Protein AF-A0AAU7RIP3-F1 (afdb_monomer)

Solvent-accessible surface area (backbone atoms only — not comparable to full-atom values): 4641 Å² total; per-residue (Å²): 122,55,56,75,77,44,78,41,92,90,36,34,43,28,30,38,38,58,53,95,76,60,59,19,41,37,37,44,36,46,44,82,52,100,90,51,73,48,76,50,78,48,77,46,66,63,49,64,92,40,72,66,27,44,50,46,52,55,52,46,66,65,46,48,62,66,54,60,67,47,46,62,70,54,55,77,68,71,122

Sequence (79 aa):
MGEVTAVEPGKLITFIFAEGMLDTAITWELETTANGTVLHFEHAGFKLDTPLGRQALEGMGNGWPGLLARIDQVLVKVN

Secondary structure (DSSP, 8-state):
---EEEEETTTEEEEEESTTTT-EEEEEEEEEETTEEEEEEEEE---TTSHHHHHHHHHHHHHHHHHHTTHHHHHTT--

pLDDT: mean 93.58, std 9.51, range [44.28, 98.62]

Nearest PDB structures (foldseek):
  1y8c-assembly1_A  TM=5.721E-01  e=1.309E+00  Clostridium acetobutylicum ATCC 824
  4bhm-assembly1_F  TM=3.556E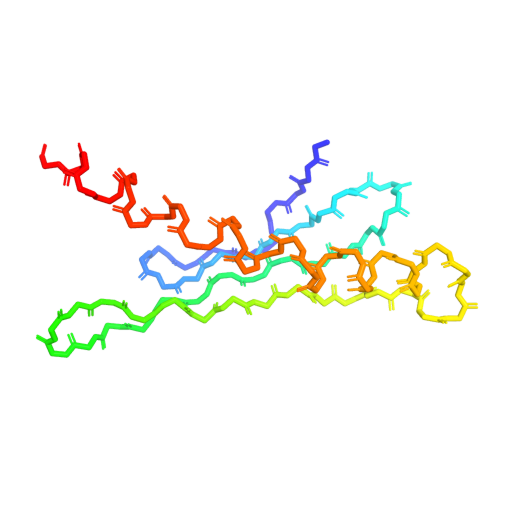-01  e=1.570E+00  Pyricularia oryzae
  5zg9-assembly1_A  TM=3.547E-01  e=1.668E+00  Pyricularia oryzae P131
  5t43-assembly1_A  TM=4.612E-01  e=4.132E+00  Homo sapiens
  7xre-assembly1_E  TM=3.702E-01  e=5.591E+00  human intestinal bacterium PUE

Structure (mmCIF, N/CA/C/O backbone):
data_AF-A0AAU7RIP3-F1
#
_entry.id   AF-A0AAU7RIP3-F1
#
loop_
_atom_site.group_PDB
_atom_site.id
_atom_site.type_symbol
_atom_site.label_atom_id
_atom_site.label_alt_id
_atom_site.label_comp_id
_atom_site.label_asym_id
_atom_site.label_entity_id
_atom_site.label_seq_id
_atom_site.pdbx_PDB_ins_code
_atom_site.Cartn_x
_atom_site.Cartn_y
_atom_site.Cartn_z
_atom_site.occupancy
_atom_site.B_iso_or_equiv
_atom_site.auth_seq_id
_atom_site.auth_comp_id
_atom_site.auth_asym_id
_atom_site.auth_atom_id
_atom_site.pdbx_PDB_model_num
ATOM 1 N N . MET A 1 1 ? 14.368 6.992 -0.181 1.00 58.97 1 MET A N 1
ATOM 2 C CA . MET A 1 1 ? 13.176 7.476 0.555 1.00 58.97 1 MET A CA 1
ATOM 3 C C . MET A 1 1 ? 12.023 7.461 -0.432 1.00 58.97 1 MET A C 1
ATOM 5 O O . MET A 1 1 ? 12.311 7.292 -1.604 1.00 58.97 1 MET A O 1
ATOM 9 N N . GLY A 1 2 ? 10.776 7.507 0.019 1.00 83.94 2 GLY A N 1
ATOM 10 C CA . GLY A 1 2 ? 9.619 7.507 -0.874 1.00 83.94 2 GLY A CA 1
ATOM 11 C C . GLY A 1 2 ? 8.660 8.624 -0.494 1.00 83.94 2 GLY A C 1
ATOM 12 O O . GLY A 1 2 ? 8.612 9.017 0.674 1.00 83.94 2 GLY A O 1
ATOM 13 N N . GLU A 1 3 ? 7.944 9.151 -1.479 1.00 95.38 3 GLU A N 1
ATOM 14 C CA . GLU A 1 3 ? 6.959 10.218 -1.309 1.00 95.38 3 GLU A CA 1
ATOM 15 C C . GLU A 1 3 ? 5.600 9.671 -0.846 1.00 95.38 3 GLU A C 1
ATOM 17 O O . GLU A 1 3 ? 5.135 8.642 -1.334 1.00 95.38 3 GLU A O 1
ATOM 22 N N . VAL A 1 4 ? 4.938 10.374 0.078 1.00 97.50 4 VAL A N 1
ATOM 23 C CA . VAL A 1 4 ? 3.541 10.101 0.447 1.00 97.50 4 VAL A CA 1
ATOM 24 C C . VAL A 1 4 ? 2.624 10.784 -0.560 1.00 97.50 4 VAL A C 1
ATOM 26 O O . VAL A 1 4 ? 2.684 12.000 -0.715 1.00 97.50 4 VAL A O 1
ATOM 29 N N . THR A 1 5 ? 1.752 10.018 -1.209 1.00 97.88 5 THR A N 1
ATOM 30 C CA . THR A 1 5 ? 0.897 10.508 -2.301 1.00 97.88 5 THR A CA 1
ATOM 31 C C . THR A 1 5 ? -0.567 10.666 -1.899 1.00 97.88 5 THR A C 1
ATOM 33 O O . THR A 1 5 ? -1.284 11.450 -2.517 1.00 97.88 5 THR A O 1
ATOM 36 N N . ALA A 1 6 ? -1.018 9.969 -0.852 1.00 98.19 6 ALA A N 1
ATOM 37 C CA . ALA A 1 6 ? -2.353 10.137 -0.286 1.00 98.19 6 ALA A CA 1
ATOM 38 C C . ALA A 1 6 ? -2.350 9.870 1.221 1.00 98.19 6 ALA A C 1
ATOM 40 O O . ALA A 1 6 ? -1.678 8.953 1.694 1.00 98.19 6 ALA A O 1
ATOM 41 N N . VAL A 1 7 ? -3.124 10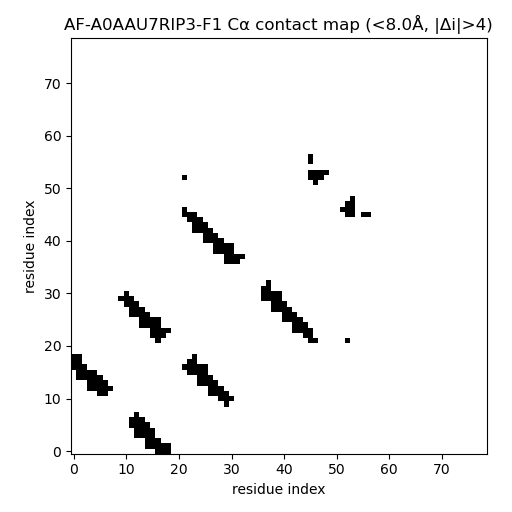.661 1.969 1.00 98.38 7 VAL A N 1
ATOM 42 C CA . VAL A 1 7 ? -3.385 10.438 3.396 1.00 98.38 7 VAL A CA 1
ATOM 43 C C . VAL A 1 7 ? -4.823 10.811 3.715 1.00 98.38 7 VAL A C 1
ATOM 45 O O . VAL A 1 7 ? -5.236 11.953 3.522 1.00 98.38 7 VAL A O 1
ATOM 48 N N . GLU A 1 8 ? -5.537 9.870 4.314 1.00 98.25 8 GLU A N 1
ATOM 49 C CA . GLU A 1 8 ? -6.761 10.122 5.059 1.00 98.25 8 GLU A CA 1
ATOM 50 C C . GLU A 1 8 ? -6.537 9.676 6.507 1.00 98.25 8 GLU A C 1
ATOM 52 O O . GLU A 1 8 ? -6.389 8.475 6.764 1.00 98.25 8 GLU A O 1
ATOM 57 N N . PRO A 1 9 ? -6.481 10.607 7.478 1.00 96.75 9 PRO A N 1
ATOM 58 C CA . PRO A 1 9 ? -6.179 10.266 8.862 1.00 96.75 9 PRO A CA 1
ATOM 59 C C . PRO A 1 9 ? -7.088 9.161 9.411 1.00 96.75 9 PRO A C 1
ATOM 61 O O . PRO A 1 9 ? -8.313 9.268 9.378 1.00 96.75 9 PRO A O 1
ATOM 64 N N . GLY A 1 10 ? -6.468 8.095 9.921 1.00 94.06 10 GLY A N 1
ATOM 65 C CA . GLY A 1 10 ? -7.168 6.940 10.487 1.00 94.06 10 GLY A CA 1
ATOM 66 C C . GLY A 1 10 ? -7.841 6.016 9.467 1.00 94.06 10 GLY A C 1
ATOM 67 O O . GLY A 1 10 ? -8.521 5.086 9.889 1.00 94.06 10 GLY A O 1
ATOM 68 N N . LYS A 1 11 ? -7.664 6.249 8.160 1.00 97.62 11 LYS A N 1
ATOM 69 C CA . LYS A 1 11 ? -8.318 5.469 7.101 1.00 97.62 11 LYS A CA 1
ATOM 70 C C . LYS A 1 11 ? -7.369 4.978 6.028 1.00 97.62 11 LYS A C 1
ATOM 72 O O . LYS A 1 11 ? -7.454 3.820 5.659 1.00 97.62 11 LYS A O 1
ATOM 77 N N . LEU A 1 12 ? -6.493 5.832 5.510 1.00 98.38 12 LEU A N 1
ATOM 78 C CA . LEU A 1 12 ? -5.694 5.480 4.345 1.00 98.38 12 LEU A CA 1
ATOM 79 C C . LEU A 1 12 ? -4.349 6.193 4.346 1.00 98.38 12 LEU A C 1
ATOM 81 O O . LEU A 1 12 ? -4.248 7.371 4.690 1.00 98.38 12 LEU A O 1
ATOM 85 N N . ILE A 1 13 ? -3.320 5.483 3.905 1.00 98.62 13 ILE A N 1
ATOM 86 C CA . ILE A 1 13 ? -2.067 6.083 3.462 1.00 98.62 13 ILE A CA 1
ATOM 87 C C . ILE A 1 13 ? -1.567 5.363 2.213 1.00 98.62 13 ILE A C 1
ATOM 89 O O . ILE A 1 13 ? -1.516 4.134 2.179 1.00 98.62 13 ILE A O 1
ATOM 93 N N . THR A 1 14 ? -1.153 6.138 1.213 1.00 98.62 14 THR A N 1
ATOM 94 C CA . THR A 1 14 ? -0.446 5.638 0.031 1.00 98.62 14 THR A CA 1
ATOM 95 C C . THR A 1 14 ? 0.889 6.348 -0.103 1.00 98.62 14 THR A C 1
ATOM 97 O O . THR A 1 14 ? 0.982 7.564 0.086 1.00 98.62 14 THR A O 1
ATOM 100 N N . PHE A 1 15 ? 1.935 5.594 -0.427 1.00 98.12 15 PHE A N 1
ATOM 101 C CA . PHE A 1 15 ? 3.270 6.140 -0.645 1.00 98.12 15 PHE A CA 1
ATOM 102 C C . PHE A 1 15 ? 4.057 5.349 -1.691 1.00 98.12 15 PHE A C 1
ATOM 104 O O . PHE A 1 15 ? 3.834 4.153 -1.897 1.00 98.12 15 PHE A O 1
ATOM 111 N N . ILE A 1 16 ? 4.998 6.033 -2.341 1.00 98.06 16 ILE A N 1
ATOM 112 C CA . ILE A 1 16 ? 5.935 5.439 -3.290 1.00 98.06 16 ILE A CA 1
ATOM 113 C C . ILE A 1 16 ? 6.959 4.601 -2.531 1.00 98.06 16 ILE A C 1
ATOM 115 O O . ILE A 1 16 ? 7.543 5.028 -1.534 1.00 98.06 16 ILE A O 1
ATOM 119 N N . PHE A 1 17 ? 7.203 3.394 -3.019 1.00 96.31 17 PHE A N 1
ATOM 120 C CA . PHE A 1 17 ? 8.148 2.449 -2.461 1.00 96.31 17 PHE A CA 1
ATOM 121 C C . PHE A 1 17 ? 9.325 2.237 -3.413 1.00 96.31 17 PHE A C 1
ATOM 123 O O . PHE A 1 17 ? 9.157 2.074 -4.621 1.00 96.31 17 PHE A O 1
ATOM 130 N N . ALA A 1 18 ? 10.53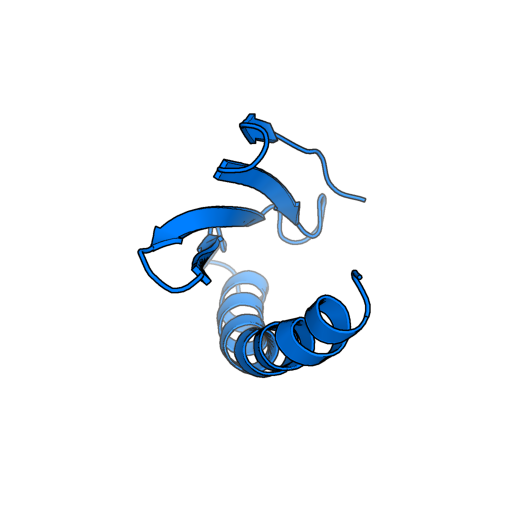4 2.216 -2.838 1.00 94.94 18 ALA A N 1
ATOM 131 C CA . ALA A 1 18 ? 11.789 2.058 -3.574 1.00 94.94 18 ALA A CA 1
ATOM 132 C C . ALA A 1 18 ? 11.884 3.001 -4.792 1.00 9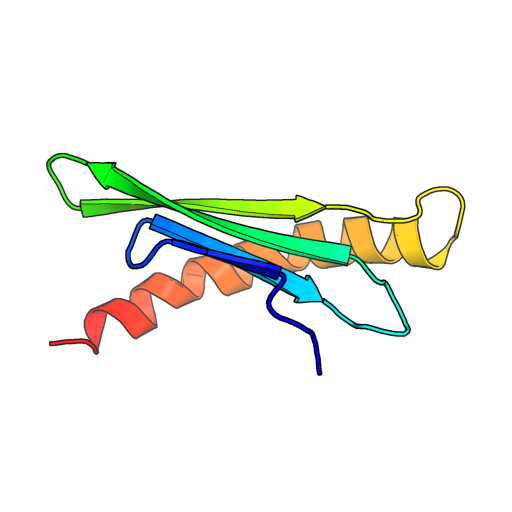4.94 18 ALA A C 1
ATOM 134 O O . ALA A 1 18 ? 12.165 2.566 -5.911 1.00 94.94 18 ALA A O 1
ATOM 135 N N . GLU A 1 19 ? 11.629 4.289 -4.550 1.00 94.06 19 GLU A N 1
ATOM 136 C CA . GLU A 1 19 ? 11.727 5.357 -5.547 1.00 94.06 19 GLU A CA 1
ATOM 137 C C . GLU A 1 19 ? 13.100 5.355 -6.239 1.00 94.06 19 GLU A C 1
ATOM 139 O O . GLU A 1 19 ? 14.144 5.199 -5.594 1.00 94.06 19 GLU A O 1
ATOM 144 N N . GLY A 1 20 ? 13.086 5.482 -7.564 1.00 92.81 20 GLY A N 1
ATOM 145 C CA . GLY A 1 20 ? 14.243 5.387 -8.448 1.00 92.81 20 GLY A CA 1
ATOM 146 C C . GLY A 1 20 ? 14.680 3.955 -8.778 1.00 92.81 20 GLY A C 1
ATOM 147 O O . GLY A 1 20 ? 15.598 3.781 -9.577 1.00 92.81 20 GLY A O 1
ATOM 148 N N . MET A 1 21 ? 14.051 2.933 -8.183 1.00 93.44 21 MET A N 1
ATOM 149 C CA . MET A 1 21 ? 14.394 1.520 -8.392 1.00 93.44 21 MET A CA 1
ATOM 150 C C . MET A 1 21 ? 13.199 0.685 -8.856 1.00 93.44 21 MET A C 1
ATOM 152 O O . MET A 1 21 ? 13.268 0.053 -9.910 1.00 93.44 21 MET A O 1
ATOM 156 N N . LEU A 1 22 ? 12.119 0.647 -8.069 1.00 95.25 22 LEU A N 1
ATOM 157 C CA . LEU A 1 22 ? 10.885 -0.064 -8.427 1.00 95.25 22 LEU A CA 1
ATOM 158 C C . LEU A 1 22 ? 9.763 0.897 -8.815 1.00 95.25 22 LEU A C 1
ATOM 160 O O . LEU A 1 22 ? 9.001 0.573 -9.724 1.00 95.25 22 LEU A O 1
ATOM 164 N N . ASP A 1 23 ? 9.693 2.059 -8.160 1.00 95.56 23 ASP A N 1
ATOM 165 C CA . ASP A 1 23 ? 8.635 3.063 -8.349 1.00 95.56 23 ASP A CA 1
ATOM 166 C C . ASP A 1 23 ? 7.225 2.470 -8.202 1.00 95.56 23 ASP A C 1
ATOM 168 O O . ASP A 1 23 ? 6.311 2.774 -8.969 1.00 95.56 23 ASP A O 1
ATOM 172 N N . THR A 1 24 ? 7.060 1.571 -7.233 1.00 97.38 24 THR A N 1
ATOM 173 C CA . THR A 1 24 ? 5.775 0.955 -6.897 1.00 97.38 24 THR A CA 1
ATOM 174 C C . THR A 1 24 ? 5.041 1.778 -5.846 1.00 97.38 24 THR A C 1
ATOM 176 O O . THR A 1 24 ? 5.639 2.604 -5.160 1.00 97.38 24 THR A O 1
ATOM 179 N N . ALA A 1 25 ? 3.742 1.548 -5.689 1.00 98.12 25 ALA A N 1
ATOM 180 C CA . ALA A 1 25 ? 2.957 2.147 -4.617 1.00 98.12 25 ALA A CA 1
ATOM 181 C C . ALA A 1 25 ? 2.609 1.094 -3.565 1.00 98.12 25 ALA A C 1
ATOM 183 O O . ALA A 1 25 ? 2.287 -0.049 -3.899 1.00 98.12 25 ALA A O 1
ATOM 184 N N . ILE A 1 26 ? 2.646 1.500 -2.299 1.00 98.19 26 ILE A N 1
ATOM 185 C CA . ILE A 1 26 ? 2.053 0.758 -1.190 1.00 98.19 26 ILE A CA 1
ATOM 186 C C . ILE A 1 26 ? 0.869 1.560 -0.667 1.00 98.19 26 ILE A C 1
ATOM 188 O O . ILE A 1 26 ? 1.026 2.742 -0.361 1.00 98.19 26 ILE A O 1
ATOM 192 N N . THR A 1 27 ? -0.279 0.902 -0.523 1.00 98.62 27 THR A N 1
ATOM 193 C CA . THR A 1 27 ? -1.490 1.458 0.086 1.00 98.62 27 THR A CA 1
ATOM 194 C C . THR A 1 27 ? -1.865 0.637 1.308 1.00 98.62 27 THR A C 1
ATOM 196 O O . THR A 1 27 ? -1.913 -0.594 1.261 1.00 98.62 27 THR A O 1
ATOM 199 N N . TRP A 1 28 ? -2.093 1.325 2.422 1.00 98.19 28 TRP A N 1
ATOM 200 C CA . TRP A 1 28 ? -2.673 0.759 3.633 1.00 98.19 28 TRP A CA 1
ATOM 201 C C . TRP A 1 28 ? -4.032 1.407 3.822 1.00 98.19 28 TRP A C 1
ATOM 203 O O . TRP A 1 28 ? -4.102 2.620 4.016 1.00 98.19 28 TRP A O 1
ATOM 213 N N . GLU A 1 29 ? -5.085 0.605 3.788 1.00 98.56 29 GLU A N 1
ATOM 214 C CA . GLU A 1 29 ? -6.446 1.041 4.075 1.00 98.56 29 GLU A CA 1
ATOM 215 C C . GLU A 1 29 ? -6.943 0.356 5.351 1.00 98.56 29 GLU A C 1
ATOM 217 O O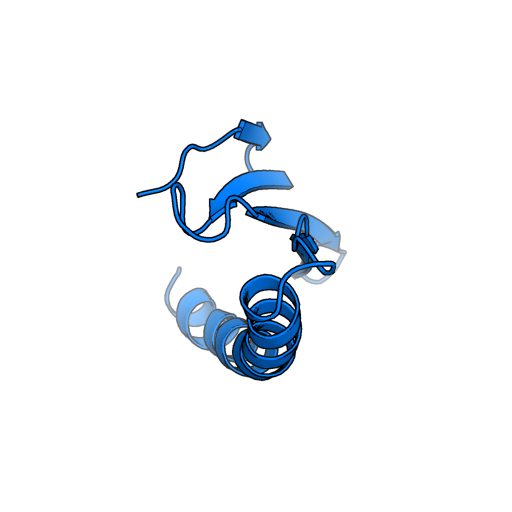 . GLU A 1 29 ? -6.774 -0.847 5.548 1.00 98.56 29 GLU A O 1
ATOM 222 N N . LEU A 1 30 ? -7.514 1.145 6.252 1.00 98.12 30 LEU A N 1
ATOM 223 C CA . LEU A 1 30 ? -7.994 0.723 7.555 1.00 98.12 30 LEU A CA 1
ATOM 224 C C . LEU A 1 30 ? -9.515 0.749 7.561 1.00 98.12 30 LEU A C 1
ATOM 226 O O . LEU A 1 30 ? -10.144 1.805 7.485 1.00 98.12 30 LEU A O 1
ATOM 230 N N . GLU A 1 31 ? -10.102 -0.425 7.735 1.00 97.50 31 GLU A N 1
ATOM 231 C CA . GLU A 1 31 ? -11.532 -0.591 7.924 1.00 97.50 31 GLU A CA 1
ATOM 232 C C . GLU A 1 31 ? -11.818 -0.818 9.409 1.00 97.50 31 GLU A C 1
ATOM 234 O O . GLU A 1 31 ? -11.324 -1.765 10.027 1.00 97.50 31 GLU A O 1
ATOM 239 N N . THR A 1 32 ? -12.628 0.059 10.006 1.00 96.25 32 THR A N 1
ATOM 240 C CA . THR A 1 32 ? -13.104 -0.150 11.377 1.00 96.25 32 THR A CA 1
ATOM 241 C C . THR A 1 32 ? -14.174 -1.234 11.384 1.00 96.25 32 THR A C 1
ATOM 243 O O . THR A 1 32 ? -15.154 -1.163 10.648 1.00 96.25 32 THR A O 1
ATOM 246 N N . THR A 1 33 ? -14.022 -2.202 12.276 1.00 95.69 33 THR A N 1
ATOM 247 C CA . THR A 1 33 ? -14.983 -3.281 12.516 1.00 95.69 33 THR A CA 1
ATOM 248 C C . THR A 1 33 ? -15.497 -3.213 13.953 1.00 95.69 33 THR A C 1
ATOM 250 O O . THR A 1 33 ? -14.947 -2.495 14.788 1.00 95.69 33 THR A O 1
ATOM 253 N N . ALA A 1 34 ? -16.533 -3.990 14.283 1.00 95.25 34 ALA A N 1
ATOM 254 C CA . ALA A 1 34 ? -17.090 -4.018 15.639 1.00 95.25 34 ALA A CA 1
ATOM 255 C C . ALA A 1 34 ? -16.060 -4.394 16.727 1.00 95.25 34 ALA A C 1
ATOM 257 O O . 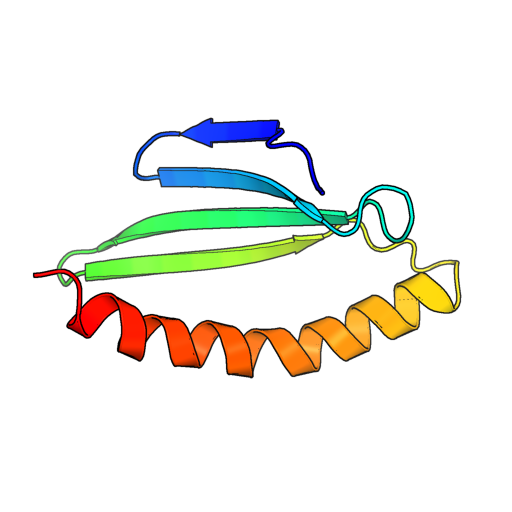ALA A 1 34 ? -16.200 -3.960 17.867 1.00 95.25 34 ALA A O 1
ATOM 258 N N . ASN A 1 35 ? -15.031 -5.175 16.376 1.00 92.00 35 ASN A N 1
ATOM 259 C CA . ASN A 1 35 ? -14.071 -5.749 17.325 1.00 92.00 35 ASN A CA 1
ATOM 260 C C . ASN A 1 35 ? -12.616 -5.318 17.065 1.00 92.00 35 ASN A C 1
ATOM 262 O O . ASN A 1 35 ? -11.697 -5.949 17.584 1.00 92.00 35 ASN A O 1
ATOM 266 N N . GLY A 1 36 ? -12.381 -4.282 16.256 1.00 92.31 36 GLY A N 1
ATOM 267 C CA . GLY A 1 36 ? -11.030 -3.813 15.941 1.00 92.31 36 GLY A CA 1
ATOM 268 C C . GLY A 1 36 ? -10.920 -3.237 14.538 1.00 92.31 36 GLY A C 1
ATOM 269 O O . GLY A 1 36 ? -11.891 -2.712 13.998 1.00 92.31 36 GLY A O 1
ATOM 270 N N . THR A 1 37 ? -9.750 -3.379 13.928 1.00 94.44 37 THR A N 1
ATOM 271 C CA . THR A 1 37 ? -9.445 -2.815 12.608 1.00 94.44 37 THR A CA 1
ATOM 272 C C . THR A 1 37 ? -8.978 -3.916 11.669 1.00 94.44 37 THR A C 1
ATOM 274 O O . THR A 1 37 ? -8.123 -4.718 12.040 1.00 94.44 37 THR A O 1
ATOM 277 N N . VAL A 1 38 ? -9.506 -3.935 10.448 1.00 95.75 38 VAL A N 1
ATOM 278 C CA . VAL A 1 38 ? -8.945 -4.715 9.342 1.00 95.75 38 VAL A CA 1
ATOM 279 C C . VAL A 1 38 ? -8.014 -3.801 8.553 1.00 95.75 38 VAL A C 1
ATOM 281 O O . VAL A 1 38 ? -8.413 -2.715 8.141 1.00 95.75 38 VAL A O 1
ATOM 284 N N . LEU A 1 39 ? -6.767 -4.232 8.368 1.00 96.31 39 LEU A N 1
ATOM 285 C CA . LEU A 1 39 ? -5.819 -3.591 7.460 1.00 96.31 39 LEU A CA 1
ATOM 286 C C . LEU A 1 39 ? -5.889 -4.292 6.102 1.00 96.31 39 LEU A C 1
ATOM 288 O O . LEU A 1 39 ? -5.478 -5.447 5.976 1.00 96.31 39 LEU A O 1
ATOM 292 N N . HIS A 1 40 ? -6.352 -3.572 5.087 1.00 97.62 40 HIS A N 1
ATOM 293 C CA . HIS A 1 40 ? -6.209 -3.952 3.688 1.00 97.62 40 HIS A CA 1
ATOM 294 C C . HIS A 1 40 ? -4.867 -3.415 3.184 1.00 97.62 40 HIS A C 1
ATOM 296 O O . HIS A 1 40 ? -4.635 -2.206 3.142 1.00 97.62 40 HIS A O 1
ATOM 302 N N . PHE A 1 41 ? -3.950 -4.326 2.858 1.00 97.88 41 PHE A N 1
ATOM 303 C CA . PHE A 1 41 ? -2.619 -3.997 2.352 1.00 97.88 41 PHE A CA 1
ATOM 304 C C . PHE A 1 41 ? -2.541 -4.278 0.852 1.00 97.88 41 PHE A C 1
ATOM 306 O O . PHE A 1 41 ? -2.774 -5.409 0.420 1.00 97.88 41 PHE A O 1
ATOM 313 N N . GLU A 1 42 ? -2.125 -3.281 0.077 1.00 98.19 42 GLU A N 1
ATOM 314 C CA . GLU A 1 42 ? -1.811 -3.430 -1.341 1.00 98.19 42 GLU A CA 1
ATOM 315 C C . GLU A 1 42 ? -0.391 -2.934 -1.632 1.00 98.19 42 GLU A C 1
ATOM 317 O O . GLU A 1 42 ? 0.039 -1.888 -1.148 1.00 98.19 42 GLU A O 1
ATOM 322 N N . HIS A 1 43 ? 0.332 -3.678 -2.469 1.00 98.12 43 HIS A N 1
ATOM 323 C CA . HIS A 1 43 ? 1.572 -3.230 -3.094 1.00 98.12 43 HIS A CA 1
ATOM 324 C C . HIS A 1 43 ? 1.439 -3.461 -4.598 1.00 98.12 43 HIS A C 1
ATOM 326 O O . HIS A 1 43 ? 1.378 -4.604 -5.050 1.00 98.12 43 HIS A O 1
ATOM 332 N N . ALA A 1 44 ? 1.377 -2.380 -5.370 1.00 98.00 44 ALA A N 1
ATOM 333 C CA . ALA A 1 44 ? 1.047 -2.412 -6.790 1.00 98.00 44 ALA A CA 1
ATOM 334 C C . ALA A 1 44 ? 2.016 -1.569 -7.63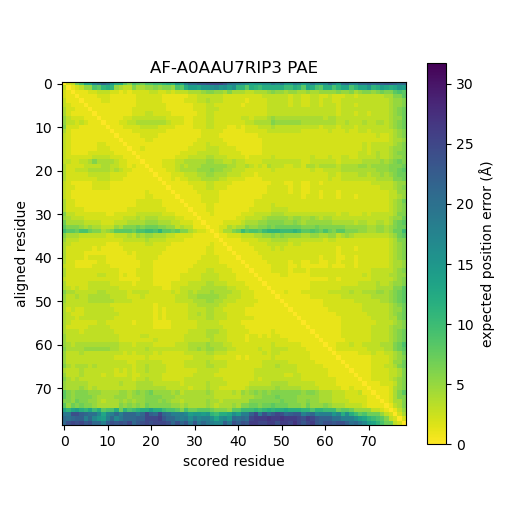4 1.00 98.00 44 ALA A C 1
ATOM 336 O O . ALA A 1 44 ? 2.847 -0.823 -7.119 1.00 98.00 44 ALA A O 1
ATOM 337 N N . GLY A 1 45 ? 1.909 -1.697 -8.960 1.00 97.62 45 GLY A N 1
ATOM 338 C CA . GLY A 1 45 ? 2.712 -0.926 -9.920 1.00 97.62 45 GLY A CA 1
ATOM 339 C C . GLY A 1 45 ? 3.985 -1.618 -10.417 1.00 97.62 45 GLY A C 1
ATOM 340 O O . GLY A 1 45 ? 4.807 -0.985 -11.074 1.00 97.62 45 GLY A O 1
ATOM 341 N N . PHE A 1 46 ? 4.176 -2.911 -10.130 1.00 98.06 46 PHE A N 1
ATOM 342 C CA . PHE A 1 46 ? 5.347 -3.653 -10.606 1.00 98.06 46 PHE A CA 1
ATOM 343 C C . PHE A 1 46 ? 5.418 -3.677 -12.144 1.00 98.06 46 PHE A C 1
ATOM 345 O O . PHE A 1 46 ? 4.463 -4.058 -12.821 1.00 98.06 46 PHE A O 1
ATOM 352 N N . LYS A 1 47 ? 6.586 -3.342 -12.703 1.00 97.38 47 LYS A N 1
ATOM 353 C CA . LYS A 1 47 ? 6.870 -3.385 -14.150 1.00 97.38 47 LYS A CA 1
ATOM 354 C C . LYS A 1 47 ? 7.183 -4.818 -14.597 1.00 97.38 47 LYS A C 1
ATOM 356 O O . LYS A 1 47 ? 8.346 -5.227 -14.651 1.00 97.38 47 LYS A O 1
ATOM 361 N N . LEU A 1 48 ? 6.138 -5.614 -14.832 1.00 97.50 48 LEU A N 1
ATOM 362 C CA . LEU A 1 48 ? 6.242 -7.068 -15.062 1.00 97.50 48 LEU A CA 1
ATOM 363 C C . LEU A 1 48 ? 6.854 -7.466 -16.413 1.00 97.50 48 LEU A C 1
ATOM 365 O O . LEU A 1 48 ? 7.193 -8.632 -16.617 1.00 97.50 48 LEU A O 1
ATOM 369 N N . ASP A 1 49 ? 7.036 -6.520 -17.324 1.00 97.69 49 ASP A N 1
ATOM 370 C CA . ASP A 1 49 ? 7.825 -6.688 -18.544 1.00 97.69 49 ASP A CA 1
ATOM 371 C C . ASP A 1 49 ? 9.334 -6.795 -18.247 1.00 97.69 49 ASP A C 1
ATOM 373 O O . ASP A 1 49 ? 10.068 -7.466 -18.977 1.00 97.69 49 ASP A O 1
ATOM 377 N N . THR A 1 50 ? 9.796 -6.274 -17.108 1.00 97.25 50 THR A N 1
ATOM 378 C CA . THR A 1 50 ? 11.197 -6.366 -16.674 1.00 97.25 50 THR A CA 1
ATOM 379 C C . THR A 1 50 ? 11.476 -7.59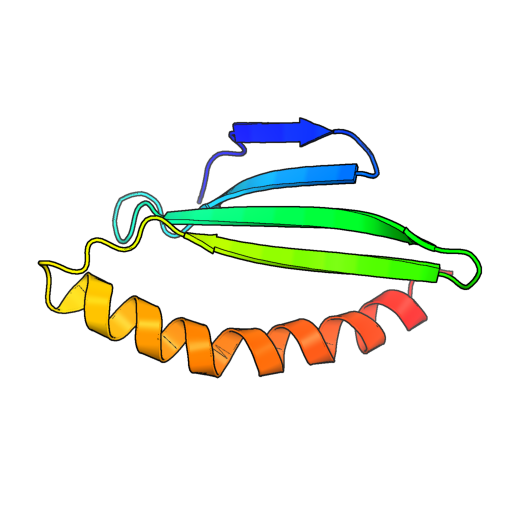5 -15.790 1.00 97.25 50 THR A C 1
ATOM 381 O O . THR A 1 50 ? 10.622 -8.003 -14.996 1.00 97.25 50 THR A O 1
ATOM 384 N N . PRO A 1 51 ? 12.687 -8.191 -15.854 1.00 97.81 51 PRO A N 1
ATOM 385 C CA . PRO A 1 51 ? 13.092 -9.236 -14.910 1.00 97.81 51 PRO A CA 1
ATOM 386 C C . PRO A 1 51 ? 13.033 -8.775 -13.448 1.00 97.81 51 PRO A C 1
ATOM 388 O O . PRO A 1 51 ? 12.550 -9.517 -12.595 1.00 97.81 51 PRO A O 1
ATOM 391 N N . LEU A 1 52 ? 13.461 -7.535 -13.181 1.00 97.12 52 LEU A N 1
ATOM 392 C CA . LEU A 1 52 ? 13.446 -6.941 -11.845 1.00 97.12 52 LEU A CA 1
ATOM 393 C C . LEU A 1 52 ? 12.023 -6.852 -11.283 1.00 97.12 52 LEU A C 1
ATOM 395 O O . LEU A 1 52 ? 11.799 -7.263 -10.152 1.00 97.12 52 LEU A O 1
ATOM 399 N N . GLY A 1 53 ? 11.056 -6.364 -12.065 1.00 97.75 53 GLY A N 1
ATOM 400 C CA . GLY A 1 53 ? 9.671 -6.232 -11.612 1.00 97.75 53 GLY A CA 1
ATOM 401 C C . GLY A 1 53 ? 9.013 -7.575 -11.297 1.00 97.75 53 GLY A C 1
ATOM 402 O O . GLY A 1 53 ? 8.322 -7.688 -10.287 1.00 97.75 53 GLY A O 1
ATOM 403 N N . ARG A 1 54 ? 9.277 -8.618 -12.100 1.00 98.00 54 ARG A N 1
ATOM 404 C CA . ARG A 1 54 ? 8.782 -9.980 -11.818 1.00 98.00 54 ARG A CA 1
ATOM 405 C C . ARG A 1 54 ? 9.391 -10.559 -10.544 1.00 98.00 54 ARG A C 1
ATOM 407 O O . ARG A 1 54 ? 8.659 -11.061 -9.697 1.00 98.00 54 ARG A O 1
ATOM 414 N N . GLN A 1 55 ? 10.710 -10.441 -10.389 1.00 98.12 55 GLN A N 1
ATOM 415 C CA . GLN A 1 55 ? 11.404 -10.903 -9.186 1.00 98.12 55 GLN A CA 1
ATOM 416 C C . GLN A 1 55 ? 10.941 -10.137 -7.941 1.00 98.12 55 GLN A C 1
ATOM 418 O O . GLN A 1 55 ? 10.775 -10.727 -6.876 1.00 98.12 55 GLN A O 1
ATOM 423 N N . ALA A 1 56 ? 10.716 -8.828 -8.067 1.00 97.69 56 ALA A N 1
ATOM 424 C CA . ALA A 1 56 ? 10.224 -7.999 -6.980 1.00 97.69 56 ALA A CA 1
ATOM 425 C C . ALA A 1 56 ? 8.810 -8.415 -6.558 1.00 97.69 56 ALA A C 1
ATOM 427 O O . ALA A 1 56 ? 8.586 -8.577 -5.364 1.00 97.69 56 ALA A O 1
ATOM 428 N N . LEU A 1 57 ? 7.891 -8.660 -7.501 1.00 97.75 57 LEU A N 1
ATOM 429 C CA . LEU A 1 57 ? 6.544 -9.144 -7.182 1.00 97.75 57 LEU A CA 1
ATOM 430 C C . LEU A 1 57 ? 6.595 -10.457 -6.384 1.00 97.75 57 LEU A C 1
ATOM 432 O O . LEU A 1 57 ? 5.962 -10.565 -5.336 1.00 97.75 57 LEU A O 1
ATOM 436 N N . GLU A 1 58 ? 7.384 -11.431 -6.843 1.00 97.62 58 GLU A N 1
ATOM 437 C CA . GLU A 1 58 ? 7.539 -12.721 -6.160 1.00 97.62 58 GLU A CA 1
ATOM 438 C C . GLU A 1 58 ? 8.177 -12.564 -4.770 1.00 97.62 58 GLU A C 1
ATOM 440 O O . GLU A 1 58 ? 7.662 -13.066 -3.769 1.00 97.62 58 GLU A O 1
ATOM 445 N N . GLY A 1 59 ? 9.285 -11.824 -4.682 1.00 97.31 59 GLY A N 1
ATOM 446 C CA . GLY A 1 59 ? 9.995 -11.597 -3.426 1.00 97.31 59 GLY A CA 1
ATOM 447 C C . GLY A 1 59 ? 9.142 -10.855 -2.395 1.00 97.31 59 GLY A C 1
ATOM 448 O O . GLY A 1 59 ? 9.105 -11.241 -1.227 1.00 97.31 59 GLY A O 1
ATOM 449 N N . MET A 1 60 ? 8.417 -9.822 -2.828 1.00 96.19 60 MET A N 1
ATOM 450 C CA . MET A 1 60 ? 7.495 -9.071 -1.979 1.00 96.19 60 MET A CA 1
ATOM 451 C C . MET A 1 60 ? 6.309 -9.934 -1.540 1.00 96.19 60 MET A C 1
ATOM 453 O O . MET A 1 60 ? 5.968 -9.920 -0.359 1.00 96.19 60 MET A O 1
ATOM 457 N N . GLY A 1 61 ? 5.727 -10.731 -2.441 1.00 94.00 61 GLY A N 1
ATOM 458 C CA . GLY A 1 61 ? 4.646 -11.666 -2.112 1.00 94.00 61 GLY A CA 1
ATOM 459 C C . GLY A 1 61 ? 5.029 -12.662 -1.012 1.00 94.00 61 GLY A C 1
ATOM 460 O O . GLY A 1 61 ? 4.216 -12.958 -0.141 1.00 94.00 61 GLY A O 1
ATOM 461 N N . ASN A 1 62 ? 6.288 -13.105 -0.987 1.00 95.25 62 ASN A N 1
ATOM 462 C CA . ASN A 1 62 ? 6.815 -13.967 0.075 1.00 95.25 62 ASN A CA 1
ATOM 463 C C . ASN A 1 62 ? 7.177 -13.199 1.361 1.00 95.25 62 ASN A C 1
ATOM 465 O O . ASN A 1 62 ? 7.069 -13.739 2.462 1.00 95.25 62 ASN A O 1
ATOM 469 N N . GLY A 1 63 ? 7.628 -11.948 1.241 1.00 95.75 63 GLY A N 1
ATOM 470 C CA . GLY A 1 63 ? 8.102 -11.141 2.368 1.00 95.75 63 GLY A CA 1
ATOM 471 C C . GLY A 1 63 ? 6.991 -10.473 3.183 1.00 95.75 63 GLY A C 1
ATOM 472 O O . GLY A 1 63 ? 7.044 -10.485 4.417 1.00 95.75 63 GLY A O 1
ATOM 473 N N . TRP A 1 64 ? 5.980 -9.904 2.519 1.00 96.12 64 TRP A N 1
ATOM 474 C CA . TRP A 1 64 ? 4.919 -9.135 3.181 1.00 96.12 64 TRP A CA 1
ATOM 475 C C . TRP A 1 64 ? 4.148 -9.919 4.239 1.00 96.12 64 TRP A C 1
ATOM 477 O O . TRP A 1 64 ? 3.984 -9.365 5.324 1.00 96.12 64 TRP A O 1
ATOM 487 N N . PRO A 1 65 ? 3.746 -11.188 4.026 1.00 94.38 65 PRO A N 1
ATOM 488 C CA . PRO A 1 65 ? 3.049 -11.949 5.061 1.00 94.38 65 PRO A CA 1
ATOM 489 C C . PRO A 1 65 ? 3.818 -12.001 6.390 1.00 94.38 65 PRO A C 1
ATOM 491 O O . PRO A 1 65 ? 3.235 -11.820 7.458 1.00 94.38 65 PRO A O 1
ATOM 494 N N . GLY A 1 66 ? 5.145 -12.169 6.338 1.00 94.31 66 GLY A N 1
ATOM 495 C CA . GLY A 1 66 ? 5.992 -12.194 7.531 1.00 94.31 66 GLY A CA 1
ATOM 496 C C . GLY A 1 66 ? 6.140 -10.830 8.213 1.00 94.31 66 GLY A C 1
ATOM 497 O O . GLY A 1 66 ? 6.257 -10.769 9.437 1.00 94.31 66 GLY A O 1
ATOM 498 N N . LEU A 1 67 ? 6.128 -9.735 7.448 1.00 93.94 67 LEU A N 1
ATOM 499 C CA . LEU A 1 67 ? 6.126 -8.379 8.002 1.00 93.94 67 LEU A CA 1
ATOM 500 C C . LEU A 1 67 ? 4.774 -8.044 8.637 1.00 93.94 67 LEU A C 1
ATOM 502 O O . LEU A 1 67 ? 4.747 -7.571 9.771 1.00 93.94 67 LEU A O 1
ATOM 506 N N . LEU A 1 68 ? 3.669 -8.324 7.941 1.00 93.88 68 LEU A N 1
ATOM 507 C CA . LEU A 1 68 ? 2.310 -8.059 8.418 1.00 93.88 68 LEU A CA 1
ATOM 508 C C . LEU A 1 68 ? 2.022 -8.818 9.721 1.00 93.88 68 LEU A C 1
ATOM 510 O O . LEU A 1 68 ? 1.501 -8.231 10.661 1.00 93.88 68 LEU A O 1
ATOM 514 N N . ALA A 1 69 ? 2.487 -10.065 9.851 1.00 91.69 69 ALA A N 1
ATOM 515 C CA . ALA A 1 69 ? 2.368 -10.841 11.090 1.00 91.69 69 ALA A CA 1
ATOM 516 C C . ALA A 1 69 ? 3.107 -10.229 12.303 1.00 91.69 69 ALA A C 1
ATOM 518 O O . ALA A 1 69 ? 2.841 -10.592 13.447 1.00 91.69 69 ALA A O 1
ATOM 519 N N . ARG A 1 70 ? 4.061 -9.312 12.087 1.00 92.31 70 ARG A N 1
ATOM 520 C CA . ARG A 1 70 ? 4.762 -8.607 13.176 1.00 92.31 70 ARG A CA 1
ATOM 521 C C . ARG A 1 70 ? 4.024 -7.358 13.649 1.00 92.31 70 ARG A C 1
ATOM 523 O O . ARG A 1 70 ? 4.374 -6.848 14.711 1.00 92.31 70 ARG A O 1
ATOM 530 N N . ILE A 1 71 ? 3.028 -6.874 12.903 1.00 91.94 71 ILE A N 1
ATOM 531 C CA . ILE A 1 71 ? 2.259 -5.679 13.276 1.00 91.94 71 ILE A CA 1
ATOM 532 C C . ILE A 1 71 ? 1.577 -5.892 14.630 1.00 91.94 71 ILE A C 1
ATOM 534 O O . ILE A 1 71 ? 1.693 -5.029 15.498 1.00 91.94 71 ILE A O 1
ATOM 538 N N . ASP A 1 72 ? 1.003 -7.073 14.872 1.00 84.75 72 ASP A N 1
ATOM 539 C CA . ASP A 1 72 ? 0.361 -7.420 16.147 1.00 84.75 72 ASP A CA 1
ATOM 540 C C . ASP A 1 72 ? 1.291 -7.203 17.351 1.00 84.75 72 ASP A C 1
ATOM 542 O O . ASP A 1 72 ? 0.883 -6.692 18.392 1.00 84.75 72 ASP A O 1
ATOM 546 N N . GLN A 1 73 ? 2.583 -7.511 17.201 1.00 88.44 73 GLN A N 1
ATOM 547 C CA . GLN A 1 73 ? 3.570 -7.354 18.276 1.00 88.44 73 GLN A CA 1
ATOM 548 C C . GLN A 1 73 ? 3.857 -5.885 18.611 1.00 88.44 73 GLN A C 1
ATOM 550 O O . GLN A 1 73 ? 4.281 -5.573 19.726 1.00 88.44 73 GLN A O 1
ATOM 555 N N . VAL A 1 74 ? 3.675 -4.991 17.638 1.00 89.69 74 VAL A N 1
ATOM 556 C CA . VAL A 1 74 ? 3.841 -3.547 17.818 1.00 89.69 74 VAL A CA 1
ATOM 557 C C . VAL A 1 74 ? 2.567 -2.944 18.401 1.00 89.69 74 VAL A C 1
ATOM 559 O O . VAL A 1 74 ? 2.663 -2.130 19.315 1.00 89.69 74 VAL A O 1
ATOM 562 N N . LEU A 1 75 ? 1.391 -3.388 17.948 1.00 87.62 75 LEU A N 1
ATOM 563 C CA . LEU A 1 75 ? 0.099 -2.906 18.445 1.00 87.62 75 LEU A CA 1
ATOM 564 C C . LEU A 1 75 ? -0.091 -3.181 19.943 1.00 87.62 75 LEU A C 1
ATOM 566 O O . LEU A 1 75 ? -0.578 -2.313 20.657 1.00 87.62 75 LEU A O 1
ATOM 570 N N . VAL A 1 76 ? 0.393 -4.319 20.454 1.00 80.00 76 VAL A N 1
ATOM 571 C CA . VAL A 1 76 ? 0.343 -4.649 21.897 1.00 80.00 76 VAL A CA 1
ATOM 572 C C . VAL A 1 76 ? 1.130 -3.655 22.772 1.00 80.00 76 VAL A C 1
ATOM 574 O O . VAL A 1 76 ? 0.905 -3.580 23.979 1.00 80.00 76 VAL A O 1
ATOM 577 N N . LYS A 1 77 ? 2.055 -2.878 22.193 1.00 60.91 77 LYS A N 1
ATOM 578 C CA . LYS A 1 77 ? 2.877 -1.891 22.917 1.00 60.91 77 LYS A CA 1
ATOM 579 C C . LYS A 1 77 ? 2.316 -0.472 22.876 1.00 60.91 77 LYS A C 1
ATOM 581 O O . LYS A 1 77 ? 2.858 0.393 23.559 1.00 60.91 77 LYS A O 1
ATOM 586 N N . VAL A 1 78 ? 1.281 -0.223 22.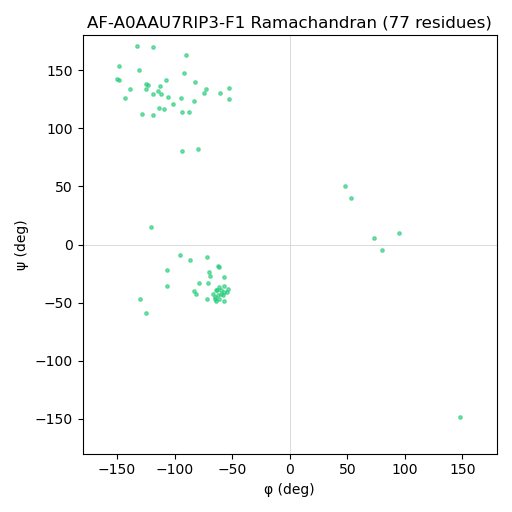077 1.00 59.25 78 VAL A N 1
ATOM 587 C CA . VAL A 1 78 ? 0.618 1.079 21.994 1.00 59.25 78 VAL A CA 1
ATOM 588 C C . VAL A 1 78 ? -0.558 1.056 22.972 1.00 59.25 78 VAL A C 1
ATOM 590 O O . VAL A 1 78 ? -1.690 0.797 22.581 1.00 59.25 78 VAL A O 1
ATOM 593 N N . ASN A 1 79 ? -0.252 1.266 24.255 1.00 44.28 79 ASN A N 1
ATOM 594 C CA . ASN A 1 79 ? -1.216 1.569 25.317 1.00 44.28 79 ASN A CA 1
ATOM 595 C C . ASN A 1 79 ? -0.894 2.944 25.898 1.00 44.28 79 ASN A C 1
ATOM 597 O O . ASN A 1 79 ? 0.300 3.169 26.205 1.00 44.28 79 ASN A O 1
#

Mean predicted aligned error: 3.54 Å

Radius of gyration: 14.32 Å; Cα contacts (8 Å, |Δi|>4): 104; chains: 1; bounding box: 32×24×44 Å

Foldseek 3Di:
DWAWDDDDPPAKTKIFDPPPQFRWIWMWGWDDDPVGIDTDIDIDDQPCVDPSSVVCVVVCVVVVVVVVVCVVVVVVVPD